Protein AF-A0A402C734-F1 (afdb_monomer_lite)

Foldseek 3Di:
DDDPPPPPPPPPPDLDDPDPVRVVVLQVVLVVVQVVVCVVVVHRDPPSVVLSVQQSSCVVVVHDHDD

Structure (mmCIF, N/CA/C/O backbone):
data_AF-A0A402C734-F1
#
_entry.id   AF-A0A402C734-F1
#
loop_
_atom_site.group_PDB
_atom_site.id
_atom_site.type_symbol
_atom_site.label_atom_id
_atom_site.label_alt_id
_atom_site.label_comp_id
_atom_site.label_asym_id
_atom_site.label_entity_id
_atom_site.label_seq_id
_atom_site.pdbx_PDB_ins_code
_atom_site.Cartn_x
_atom_site.Cartn_y
_atom_site.Cartn_z
_atom_site.occupancy
_atom_site.B_iso_or_equiv
_atom_site.auth_seq_id
_atom_site.auth_comp_id
_atom_site.auth_asym_id
_atom_site.auth_atom_id
_atom_site.pdbx_PDB_model_num
ATOM 1 N N . MET A 1 1 ? -19.998 -40.643 15.839 1.00 49.03 1 MET A N 1
ATOM 2 C CA . MET A 1 1 ? -18.839 -40.265 15.002 1.00 49.03 1 MET A CA 1
ATOM 3 C C . MET A 1 1 ? -19.209 -38.988 14.270 1.00 49.03 1 MET A C 1
ATOM 5 O O . MET A 1 1 ? -20.220 -38.965 13.583 1.00 49.03 1 MET A O 1
ATOM 9 N N . SER A 1 2 ? -18.479 -37.914 14.563 1.00 60.22 2 SER A N 1
ATOM 10 C CA . SER A 1 2 ? -18.760 -36.533 14.164 1.00 60.22 2 SER A CA 1
ATOM 11 C C . SER A 1 2 ? -18.473 -36.276 12.688 1.00 60.22 2 SER A C 1
ATOM 13 O O . SER A 1 2 ? -17.527 -36.831 12.135 1.00 60.22 2 SER A O 1
ATOM 15 N N . THR A 1 3 ? -19.194 -35.342 12.074 1.00 46.34 3 THR A N 1
ATOM 16 C CA . THR A 1 3 ? -18.624 -34.545 10.976 1.00 46.34 3 THR A CA 1
ATOM 17 C C . THR A 1 3 ? -19.290 -33.176 10.948 1.00 46.34 3 THR A C 1
ATOM 19 O O . THR A 1 3 ? -20.161 -32.874 10.137 1.00 46.34 3 THR A O 1
ATOM 22 N N . THR A 1 4 ? -18.879 -32.328 11.889 1.00 54.50 4 THR A N 1
ATOM 23 C CA . THR A 1 4 ? -19.098 -30.886 11.795 1.00 54.50 4 THR A CA 1
ATOM 24 C C . THR A 1 4 ? -18.337 -30.406 10.567 1.00 54.50 4 THR A C 1
ATOM 26 O O . THR A 1 4 ? -17.111 -30.320 10.579 1.00 54.50 4 THR A O 1
ATOM 29 N N . ARG A 1 5 ? -19.056 -30.147 9.473 1.00 59.72 5 ARG A N 1
ATOM 30 C CA . ARG A 1 5 ? -18.501 -29.476 8.300 1.00 59.72 5 ARG A CA 1
ATOM 31 C C . ARG A 1 5 ? -18.137 -28.070 8.757 1.00 59.72 5 ARG A C 1
ATOM 33 O O . ARG A 1 5 ? -19.027 -27.244 8.950 1.00 59.72 5 ARG A O 1
ATOM 40 N N . LEU A 1 6 ? -16.849 -27.828 8.998 1.00 57.59 6 LEU A N 1
ATOM 41 C CA . LEU A 1 6 ? -16.327 -26.498 9.272 1.00 57.59 6 LEU A CA 1
ATOM 42 C C . LEU A 1 6 ? -16.651 -25.658 8.032 1.00 57.59 6 LEU A C 1
ATOM 44 O O . LEU A 1 6 ? -15.987 -25.746 7.001 1.00 57.59 6 LEU A O 1
ATOM 48 N N . ARG A 1 7 ? -17.766 -24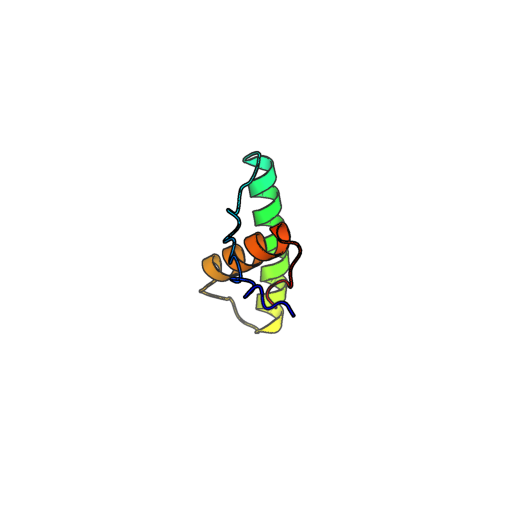.927 8.084 1.00 56.44 7 ARG A N 1
ATOM 49 C CA . ARG A 1 7 ? -18.066 -23.887 7.112 1.00 56.44 7 ARG A CA 1
ATOM 50 C C . ARG A 1 7 ? -16.930 -22.903 7.312 1.00 56.44 7 ARG A C 1
ATOM 52 O O . ARG A 1 7 ? -16.839 -22.298 8.373 1.00 56.44 7 ARG A O 1
ATOM 59 N N . GLN A 1 8 ? -16.007 -22.858 6.364 1.00 60.84 8 GLN A N 1
ATOM 60 C CA . GLN A 1 8 ? -14.908 -21.912 6.360 1.00 60.84 8 GLN A CA 1
ATOM 61 C C . GLN A 1 8 ? -15.548 -20.523 6.424 1.00 60.84 8 GLN A C 1
ATOM 63 O O . GLN A 1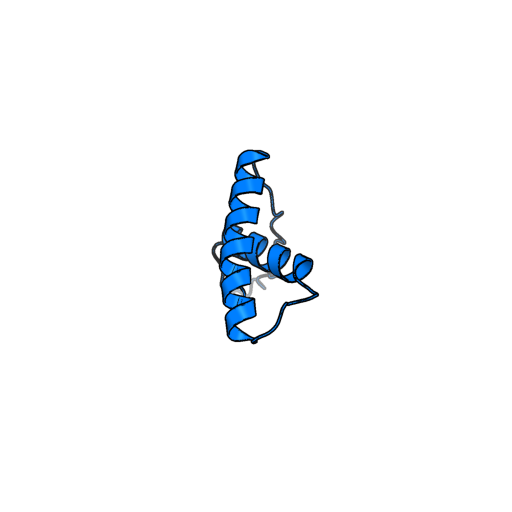 8 ? -16.134 -20.052 5.451 1.00 60.84 8 GLN A O 1
ATOM 68 N N . ILE A 1 9 ? -15.580 -19.934 7.620 1.00 60.31 9 ILE A N 1
ATOM 69 C CA . ILE A 1 9 ? -16.006 -18.557 7.814 1.00 60.31 9 ILE A CA 1
ATOM 70 C C . ILE A 1 9 ? -14.869 -17.752 7.201 1.00 60.31 9 ILE A C 1
ATOM 72 O O . ILE A 1 9 ? -13.853 -17.511 7.844 1.00 60.31 9 ILE A O 1
ATOM 76 N N . THR A 1 10 ? -14.992 -17.404 5.924 1.00 54.28 10 THR A N 1
ATOM 77 C CA . THR A 1 10 ? -14.165 -16.362 5.323 1.00 54.28 10 THR A CA 1
ATOM 78 C C . THR A 1 10 ? -14.609 -15.057 5.963 1.00 54.28 10 THR A C 1
ATOM 80 O O . THR A 1 10 ? -15.523 -14.388 5.484 1.00 54.28 10 THR A O 1
ATOM 83 N N . HIS A 1 11 ? -14.043 -14.744 7.123 1.00 56.62 11 HIS A N 1
ATOM 84 C CA . HIS A 1 11 ? -14.174 -13.421 7.694 1.00 56.62 11 HIS A CA 1
ATOM 85 C C . HIS A 1 11 ? -13.290 -12.523 6.829 1.00 56.62 11 HIS A C 1
ATOM 87 O O . HIS A 1 11 ? -12.072 -12.520 6.990 1.00 56.62 11 HIS A O 1
ATOM 93 N N . SER A 1 12 ? -13.876 -11.815 5.860 1.00 61.44 12 SER A N 1
ATOM 94 C CA . SER A 1 12 ? -13.225 -10.621 5.321 1.00 61.44 12 SER A CA 1
ATOM 95 C C . SER A 1 12 ? -13.144 -9.642 6.485 1.00 61.44 12 SER A C 1
ATOM 97 O O . SER A 1 12 ? -14.098 -8.914 6.751 1.00 61.44 12 SER A O 1
ATOM 99 N N . ALA A 1 13 ? -12.062 -9.723 7.261 1.00 71.19 13 ALA A N 1
ATOM 100 C CA . ALA A 1 13 ? -11.814 -8.793 8.344 1.00 71.19 13 ALA A CA 1
ATOM 101 C C . ALA A 1 13 ? -11.755 -7.395 7.727 1.00 71.19 13 ALA A C 1
ATOM 103 O O . ALA A 1 13 ? -11.040 -7.175 6.749 1.00 71.19 13 ALA A O 1
ATOM 104 N N . ALA A 1 14 ? -12.564 -6.476 8.250 1.00 85.44 14 ALA A N 1
ATOM 105 C CA . ALA A 1 14 ? -12.507 -5.093 7.814 1.00 85.44 14 ALA A CA 1
ATOM 106 C C . ALA A 1 14 ? -11.096 -4.551 8.074 1.00 85.44 14 ALA A C 1
ATOM 108 O O . ALA A 1 14 ? -10.566 -4.719 9.172 1.00 85.44 14 ALA A O 1
ATOM 109 N N . THR A 1 15 ? -10.505 -3.893 7.079 1.00 91.56 15 THR A N 1
ATOM 110 C CA . THR A 1 15 ? -9.235 -3.191 7.264 1.00 91.56 15 THR A CA 1
ATOM 111 C C . THR A 1 15 ? -9.528 -1.813 7.841 1.00 91.56 15 THR A C 1
ATOM 113 O O . THR A 1 15 ? -10.077 -0.955 7.150 1.00 91.56 15 THR A O 1
ATOM 116 N N . THR A 1 16 ? -9.230 -1.603 9.123 1.00 94.81 16 THR A N 1
ATOM 117 C CA . THR A 1 16 ? -9.606 -0.377 9.852 1.00 94.81 16 THR A CA 1
ATOM 118 C C . THR A 1 16 ? -8.419 0.230 10.581 1.00 94.81 16 THR A C 1
ATOM 120 O O . THR A 1 16 ? -7.685 -0.490 11.249 1.00 94.81 16 THR A O 1
ATOM 123 N N . PHE A 1 17 ? -8.273 1.552 10.546 1.00 95.81 17 PHE A N 1
ATOM 124 C CA . PHE A 1 17 ? -7.250 2.277 11.305 1.00 95.81 17 PHE A CA 1
ATOM 125 C C . PHE A 1 17 ? -7.915 3.146 12.373 1.00 95.81 17 PHE A C 1
ATOM 127 O O . PHE A 1 17 ? -8.923 3.795 12.098 1.00 95.81 17 PHE A O 1
ATOM 134 N N . SER A 1 18 ? -7.356 3.160 13.585 1.00 96.62 18 SER A N 1
ATOM 135 C CA . SER A 1 18 ? -7.923 3.894 14.727 1.00 96.62 18 SER A CA 1
ATOM 136 C C . SER A 1 18 ? -7.803 5.414 14.584 1.00 96.62 18 SER A C 1
ATOM 138 O O . SER A 1 18 ? -8.537 6.155 15.236 1.00 96.62 18 SER A O 1
ATOM 140 N N . SER A 1 19 ? -6.885 5.891 13.740 1.00 98.25 19 SER A N 1
ATOM 141 C CA . SER A 1 19 ? -6.662 7.312 13.490 1.00 98.25 19 SER A CA 1
ATOM 142 C C . SER A 1 19 ? -6.074 7.574 12.099 1.00 98.25 19 SER A C 1
ATOM 144 O O . SER A 1 19 ? -5.548 6.675 11.437 1.00 98.25 19 SER A O 1
ATOM 146 N N . SER A 1 20 ? -6.114 8.839 11.666 1.00 98.44 20 SER A N 1
ATOM 147 C CA . SER A 1 20 ? -5.409 9.286 10.458 1.00 98.44 20 SER A CA 1
ATOM 148 C C . SER A 1 20 ? -3.891 9.138 10.582 1.00 98.44 20 SER A C 1
ATOM 150 O O . SER A 1 20 ? -3.229 8.858 9.586 1.00 98.44 20 SER A O 1
ATOM 152 N N . THR A 1 21 ? -3.338 9.279 11.790 1.00 98.62 21 THR A N 1
ATOM 153 C CA . THR A 1 21 ? -1.913 9.058 12.066 1.00 98.62 21 THR A CA 1
ATOM 154 C 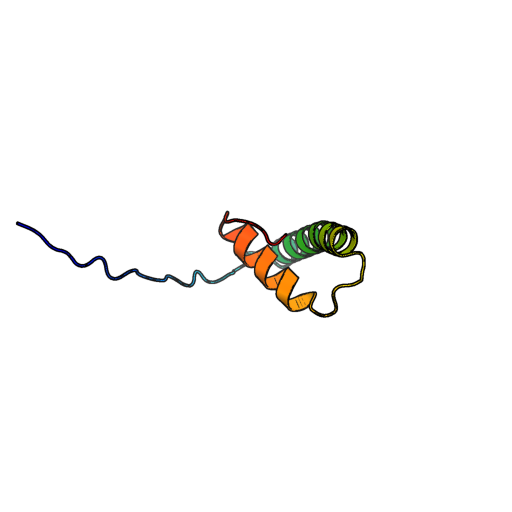C . THR A 1 21 ? -1.528 7.603 11.815 1.00 98.62 21 THR A C 1
ATOM 156 O O . THR A 1 21 ? -0.534 7.347 11.137 1.00 98.62 21 THR A O 1
ATOM 159 N N . ASP A 1 22 ? -2.344 6.652 12.278 1.00 98.06 22 ASP A N 1
ATOM 160 C CA . ASP A 1 22 ? -2.090 5.221 12.067 1.00 98.06 22 ASP A CA 1
ATOM 161 C C . ASP A 1 22 ? -2.181 4.853 10.583 1.00 98.06 22 ASP A C 1
ATOM 163 O O . ASP A 1 22 ? -1.312 4.152 10.060 1.00 98.06 22 ASP A O 1
ATOM 167 N N . LEU A 1 23 ? -3.193 5.388 9.888 1.00 98.19 23 LEU A N 1
ATOM 168 C CA . LEU A 1 23 ? -3.346 5.220 8.442 1.00 98.19 23 LEU A CA 1
ATOM 169 C C . LEU A 1 23 ? -2.151 5.805 7.677 1.00 98.19 23 LEU A C 1
ATOM 171 O O . LEU A 1 23 ? -1.614 5.161 6.779 1.00 98.19 23 LEU A O 1
ATOM 175 N N . THR A 1 24 ? -1.695 7.000 8.056 1.00 98.69 24 THR A N 1
ATOM 176 C CA . THR A 1 24 ? -0.519 7.638 7.446 1.00 98.69 24 THR A CA 1
ATOM 177 C C . THR A 1 24 ? 0.730 6.784 7.650 1.00 98.69 24 THR A C 1
ATOM 179 O O . THR A 1 24 ? 1.491 6.568 6.710 1.00 98.69 24 THR A O 1
ATOM 182 N N . GLY A 1 25 ? 0.921 6.238 8.854 1.00 98.56 25 GLY A N 1
ATOM 183 C CA . GLY A 1 25 ? 2.030 5.333 9.144 1.00 98.56 25 GLY A CA 1
ATOM 184 C C . GLY A 1 25 ? 2.010 4.075 8.272 1.00 98.56 25 GLY A C 1
ATOM 185 O O . GLY A 1 25 ? 3.058 3.664 7.776 1.00 98.56 25 GLY A O 1
ATOM 186 N N . ALA A 1 26 ? 0.833 3.489 8.041 1.00 98.31 26 ALA A N 1
ATOM 187 C CA . ALA A 1 26 ? 0.680 2.339 7.150 1.00 98.31 26 ALA A CA 1
ATOM 188 C C . ALA A 1 26 ? 0.976 2.686 5.682 1.00 98.31 26 ALA A C 1
ATOM 190 O O . ALA A 1 26 ? 1.691 1.944 5.014 1.00 98.31 26 ALA A O 1
ATOM 191 N N . LEU A 1 27 ? 0.513 3.845 5.202 1.00 98.50 27 LEU A N 1
ATOM 192 C CA . LEU A 1 27 ? 0.810 4.326 3.847 1.00 98.50 27 LEU A CA 1
ATOM 193 C C . LEU A 1 27 ? 2.311 4.568 3.629 1.00 98.50 27 LEU A C 1
ATOM 195 O O . LEU A 1 27 ? 2.832 4.244 2.566 1.00 98.50 27 LEU A O 1
ATOM 199 N N . ILE A 1 28 ? 3.023 5.094 4.632 1.00 98.75 28 ILE A N 1
ATOM 200 C CA . ILE A 1 28 ? 4.480 5.294 4.559 1.00 98.75 28 ILE A CA 1
ATOM 201 C C . ILE A 1 28 ? 5.213 3.950 4.485 1.00 98.75 28 ILE A C 1
ATOM 203 O O . ILE A 1 28 ? 6.130 3.800 3.678 1.00 98.75 28 ILE A O 1
ATOM 207 N N . ARG A 1 29 ? 4.816 2.959 5.294 1.00 98.56 29 ARG A N 1
ATOM 208 C CA . ARG A 1 29 ? 5.413 1.613 5.227 1.00 98.56 29 ARG A CA 1
ATOM 209 C C . ARG A 1 29 ? 5.148 0.943 3.880 1.00 98.56 29 ARG A C 1
ATOM 211 O O . ARG A 1 29 ? 6.086 0.411 3.292 1.00 98.56 29 ARG A O 1
ATOM 218 N N . ALA A 1 30 ? 3.921 1.048 3.365 1.00 98.38 30 ALA A N 1
ATOM 219 C CA . ALA A 1 30 ? 3.575 0.573 2.028 1.00 98.38 30 ALA A CA 1
ATOM 220 C C . ALA A 1 30 ? 4.445 1.238 0.948 1.00 98.38 30 ALA A C 1
ATOM 222 O O . ALA A 1 30 ? 4.981 0.537 0.100 1.00 98.38 30 ALA A O 1
ATOM 223 N N . ALA A 1 31 ? 4.673 2.555 1.028 1.00 98.44 31 ALA A N 1
ATOM 224 C CA . ALA A 1 31 ? 5.531 3.281 0.087 1.00 98.44 31 ALA A CA 1
ATOM 225 C C . ALA A 1 31 ? 6.987 2.803 0.092 1.00 98.44 31 ALA A C 1
ATOM 227 O O . ALA A 1 31 ? 7.589 2.622 -0.963 1.00 98.44 31 ALA A O 1
ATOM 228 N N . ILE A 1 32 ? 7.551 2.572 1.280 1.00 98.62 32 ILE A N 1
ATOM 229 C CA . ILE A 1 32 ? 8.919 2.057 1.417 1.00 98.62 32 ILE A CA 1
ATOM 230 C C . ILE A 1 32 ? 9.021 0.658 0.800 1.00 98.62 32 ILE A C 1
ATOM 232 O O . ILE A 1 32 ? 9.949 0.388 0.040 1.00 98.62 32 ILE A O 1
ATOM 236 N N . ALA A 1 33 ? 8.064 -0.222 1.103 1.00 98.25 33 ALA A N 1
ATOM 237 C CA . ALA A 1 33 ? 8.060 -1.586 0.588 1.00 98.25 33 ALA A CA 1
ATOM 238 C C . ALA A 1 33 ? 7.807 -1.637 -0.932 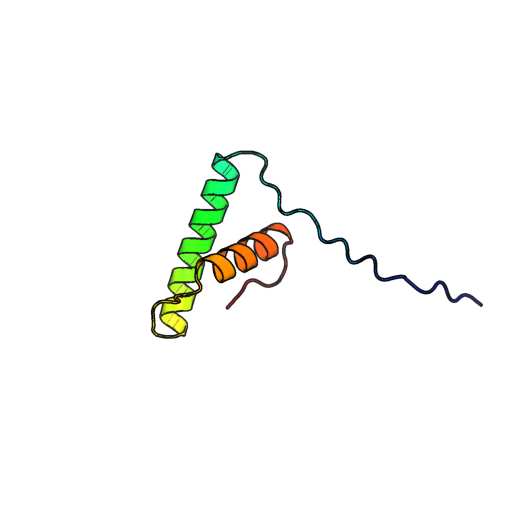1.00 98.25 33 ALA A C 1
ATOM 240 O O . ALA A 1 33 ? 8.446 -2.420 -1.633 1.00 98.25 33 ALA A O 1
ATOM 241 N N . HIS A 1 34 ? 6.942 -0.765 -1.454 1.00 98.38 34 HIS A N 1
ATOM 242 C CA . HIS A 1 34 ? 6.670 -0.647 -2.887 1.00 98.38 34 HIS A CA 1
ATOM 243 C C . HIS A 1 34 ? 7.892 -0.143 -3.661 1.00 98.38 34 HIS A C 1
ATOM 245 O O . HIS A 1 34 ? 8.222 -0.701 -4.700 1.00 98.38 34 HIS A O 1
ATOM 251 N N . GLY A 1 35 ? 8.669 0.789 -3.101 1.00 97.94 35 GLY A N 1
ATOM 252 C CA . GLY A 1 35 ? 9.943 1.196 -3.702 1.00 97.94 35 GLY A CA 1
ATOM 253 C C . GLY A 1 35 ? 10.950 0.041 -3.847 1.00 97.94 35 GLY A C 1
ATOM 254 O O . GLY A 1 35 ? 11.743 0.021 -4.787 1.00 97.94 35 GLY A O 1
ATOM 255 N N . GLU A 1 36 ? 10.919 -0.957 -2.957 1.00 98.19 36 GLU A N 1
ATOM 256 C CA . GLU A 1 36 ? 11.706 -2.191 -3.122 1.00 98.19 36 GLU A CA 1
ATOM 257 C C . GLU A 1 36 ? 11.097 -3.146 -4.162 1.00 98.19 36 GLU A C 1
ATOM 259 O O . GLU A 1 36 ? 11.838 -3.828 -4.876 1.00 98.19 36 GLU A O 1
ATOM 264 N N . HIS A 1 37 ? 9.767 -3.184 -4.281 1.00 97.38 37 HIS A N 1
ATOM 265 C CA . HIS A 1 37 ? 9.069 -3.920 -5.337 1.00 97.38 37 HIS A CA 1
ATOM 266 C C . HIS A 1 37 ? 9.430 -3.376 -6.728 1.00 97.38 37 HIS A C 1
ATOM 268 O O . HIS A 1 37 ? 9.855 -4.141 -7.592 1.00 97.38 37 HIS A O 1
ATOM 274 N N . GLU A 1 38 ? 9.382 -2.058 -6.921 1.00 98.25 38 GLU A N 1
ATOM 275 C CA . GLU A 1 38 ? 9.753 -1.398 -8.181 1.00 98.25 38 GLU A CA 1
ATOM 276 C C . GLU A 1 38 ? 11.209 -1.678 -8.572 1.00 98.25 38 GLU A C 1
ATOM 278 O O . GLU A 1 38 ? 11.503 -2.020 -9.720 1.00 98.25 38 GLU A O 1
ATOM 283 N N . LYS A 1 39 ? 12.137 -1.655 -7.602 1.00 98.19 39 LYS A N 1
ATOM 284 C CA . LYS A 1 39 ? 13.537 -2.063 -7.831 1.00 98.19 39 LYS A CA 1
ATOM 285 C C . LYS A 1 39 ? 13.654 -3.514 -8.293 1.00 98.19 39 LYS A C 1
ATOM 287 O O . LYS A 1 39 ? 14.515 -3.822 -9.115 1.00 98.19 39 LYS A O 1
ATOM 292 N N . ARG A 1 40 ? 12.816 -4.409 -7.764 1.00 97.00 40 ARG A N 1
ATOM 293 C CA . ARG A 1 40 ? 12.817 -5.840 -8.100 1.00 97.00 40 ARG A CA 1
ATOM 294 C C . ARG A 1 40 ? 12.283 -6.106 -9.501 1.00 97.00 40 ARG A C 1
ATOM 296 O O . ARG A 1 40 ? 12.835 -6.956 -10.195 1.00 97.00 40 ARG A O 1
ATOM 303 N N . ILE A 1 41 ? 11.236 -5.392 -9.910 1.00 96.69 41 ILE A N 1
ATOM 304 C CA . ILE A 1 41 ? 10.658 -5.518 -11.257 1.00 96.69 41 ILE A CA 1
ATOM 305 C C . ILE A 1 41 ? 11.396 -4.661 -12.298 1.00 96.69 41 ILE A C 1
ATOM 307 O O . ILE A 1 41 ? 11.235 -4.880 -13.496 1.00 96.69 41 ILE A O 1
ATOM 311 N N . GLY A 1 42 ? 12.237 -3.722 -11.853 1.00 98.12 42 GLY A N 1
ATOM 312 C CA . GLY A 1 42 ? 13.066 -2.870 -12.707 1.00 98.12 42 GLY A CA 1
ATOM 313 C C . GLY A 1 42 ? 12.301 -1.748 -13.415 1.00 98.12 42 GLY A C 1
ATOM 314 O O . GLY A 1 42 ? 12.806 -1.198 -14.393 1.00 98.12 42 GLY A O 1
ATOM 315 N N . ALA A 1 43 ? 11.093 -1.427 -12.955 1.00 97.50 43 ALA A N 1
ATOM 316 C CA . ALA A 1 43 ? 10.221 -0.410 -13.530 1.00 97.50 43 ALA A CA 1
ATOM 317 C C . ALA A 1 43 ? 9.268 0.145 -12.464 1.00 97.50 43 ALA A C 1
ATOM 319 O O . ALA A 1 43 ? 9.033 -0.501 -11.444 1.00 97.50 43 ALA A O 1
ATOM 320 N N . GLU A 1 44 ? 8.706 1.324 -12.728 1.00 97.31 44 GLU A N 1
ATOM 321 C CA . GLU A 1 44 ? 7.587 1.844 -11.941 1.00 97.31 44 GLU A CA 1
ATOM 322 C C . GLU A 1 44 ? 6.367 0.931 -12.101 1.00 97.31 44 GLU A C 1
ATOM 324 O O . GLU A 1 44 ? 6.068 0.461 -13.207 1.00 97.31 44 GLU A O 1
ATOM 329 N N . ASP A 1 45 ? 5.651 0.693 -11.007 1.00 97.38 45 ASP A N 1
ATOM 330 C CA . ASP A 1 45 ? 4.423 -0.095 -11.027 1.00 97.38 45 ASP A CA 1
ATOM 331 C C . ASP A 1 45 ? 3.204 0.833 -11.1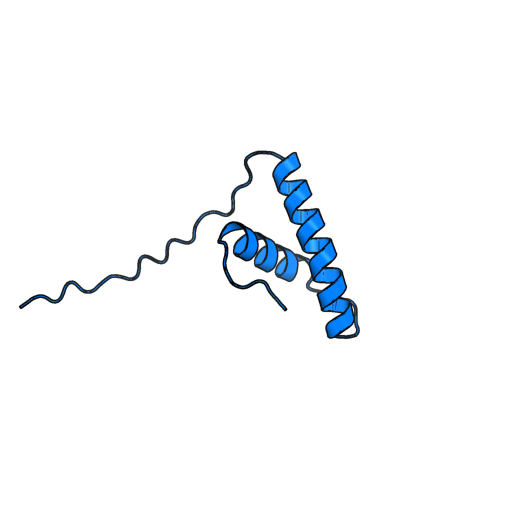99 1.00 97.38 45 ASP A C 1
ATOM 333 O O . ASP A 1 45 ? 2.797 1.529 -10.260 1.00 97.38 45 ASP A O 1
ATOM 337 N N . PRO A 1 46 ? 2.548 0.835 -12.377 1.00 97.12 46 PRO A N 1
ATOM 338 C CA . PRO A 1 46 ? 1.382 1.682 -12.617 1.00 97.12 46 PRO A CA 1
ATOM 339 C C . PRO A 1 46 ? 0.167 1.279 -11.768 1.00 97.12 46 PRO A C 1
ATOM 341 O O . PRO A 1 46 ? -0.796 2.043 -11.676 1.00 97.12 46 PRO A O 1
ATOM 344 N N . ASN A 1 47 ? 0.186 0.092 -11.156 1.00 96.50 47 ASN A N 1
ATOM 345 C CA . ASN A 1 47 ? -0.881 -0.430 -10.313 1.00 96.50 47 ASN A CA 1
ATOM 346 C C . ASN A 1 47 ? -0.590 -0.264 -8.809 1.00 96.50 47 ASN A C 1
ATOM 348 O O . ASN A 1 47 ? -1.153 -0.985 -7.974 1.00 96.50 47 ASN A O 1
ATOM 352 N N . TRP A 1 48 ? 0.217 0.740 -8.455 1.00 96.44 48 TRP A N 1
ATOM 353 C CA . TRP A 1 48 ? 0.559 1.081 -7.074 1.00 96.44 48 TRP A CA 1
ATOM 354 C C . TRP A 1 48 ? -0.637 1.132 -6.096 1.00 96.44 48 TRP A C 1
ATOM 356 O O . TRP A 1 48 ? -0.465 0.663 -4.968 1.00 96.44 48 TRP A O 1
ATOM 366 N N . PRO A 1 49 ? -1.866 1.598 -6.447 1.00 97.81 49 PRO A N 1
ATOM 367 C CA . PRO A 1 49 ? -2.953 1.648 -5.467 1.00 97.81 49 PRO A CA 1
ATOM 368 C C . PRO A 1 49 ? -3.402 0.251 -5.038 1.00 97.81 49 PRO A C 1
ATOM 370 O O . PRO A 1 49 ? -3.727 0.023 -3.872 1.00 97.81 49 PRO A O 1
ATOM 373 N N . HIS A 1 50 ? -3.413 -0.694 -5.980 1.00 97.75 50 HIS A N 1
ATOM 374 C CA . HIS A 1 50 ? -3.774 -2.078 -5.702 1.00 97.75 50 HIS A CA 1
ATOM 375 C C . HIS A 1 50 ? -2.698 -2.758 -4.855 1.00 97.75 50 HIS A C 1
ATOM 377 O O . HIS A 1 50 ? -3.025 -3.452 -3.891 1.00 97.75 50 HIS A O 1
ATOM 383 N N . TRP A 1 51 ? -1.424 -2.512 -5.170 1.00 98.25 51 TRP A N 1
ATOM 384 C CA . TRP A 1 51 ? -0.307 -3.038 -4.391 1.00 98.25 51 TRP A CA 1
ATOM 385 C C . TRP A 1 51 ? -0.331 -2.517 -2.948 1.00 98.25 51 TRP A C 1
ATOM 387 O O . TRP A 1 51 ? -0.235 -3.302 -2.006 1.00 98.25 51 TRP A O 1
ATOM 397 N N . TYR A 1 52 ? -0.569 -1.215 -2.754 1.00 98.44 52 TYR A N 1
ATOM 398 C CA . TYR A 1 52 ? -0.717 -0.608 -1.426 1.00 98.44 52 TYR A CA 1
ATOM 399 C C . TYR A 1 52 ? -1.861 -1.234 -0.634 1.00 98.44 52 TYR A C 1
ATOM 401 O O . TYR A 1 52 ? -1.678 -1.581 0.531 1.00 98.44 52 TYR A O 1
ATOM 409 N N . ALA A 1 53 ? -3.033 -1.403 -1.252 1.00 97.38 53 ALA A N 1
ATOM 410 C CA . ALA A 1 53 ? -4.173 -2.020 -0.586 1.00 97.38 53 ALA A CA 1
ATOM 411 C C . ALA A 1 53 ? -3.848 -3.454 -0.139 1.00 97.38 53 ALA A C 1
ATOM 413 O O . ALA A 1 53 ? -4.109 -3.808 1.010 1.00 97.38 53 ALA A O 1
ATOM 414 N N . ALA A 1 54 ? -3.219 -4.252 -1.007 1.00 97.25 54 ALA A N 1
ATOM 415 C CA . ALA A 1 54 ? -2.793 -5.609 -0.673 1.00 97.25 54 ALA A CA 1
ATOM 416 C C . ALA A 1 54 ? -1.772 -5.622 0.476 1.00 97.25 54 ALA A C 1
ATOM 418 O O . ALA A 1 54 ? -1.935 -6.387 1.427 1.00 97.25 54 ALA A O 1
ATOM 419 N N . TYR A 1 55 ? -0.772 -4.737 0.430 1.00 98.00 55 TYR A N 1
ATOM 420 C CA . TYR A 1 55 ? 0.226 -4.594 1.488 1.00 98.00 55 TYR A CA 1
ATOM 421 C C . TYR A 1 55 ? -0.418 -4.213 2.823 1.00 98.00 55 TYR A C 1
ATOM 423 O O . TYR A 1 55 ? -0.180 -4.872 3.829 1.00 98.00 55 TYR A O 1
ATOM 431 N N . MET A 1 56 ? -1.265 -3.183 2.848 1.00 97.62 56 MET A N 1
ATOM 432 C CA . MET A 1 56 ? -1.879 -2.680 4.081 1.00 97.62 56 MET A CA 1
ATOM 433 C C . MET A 1 56 ? -2.827 -3.703 4.717 1.00 97.62 56 MET A C 1
ATOM 435 O O . MET A 1 56 ? -2.86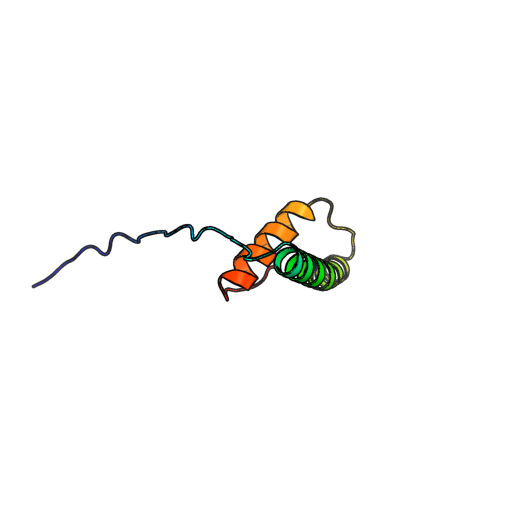4 -3.829 5.941 1.00 97.62 56 MET A O 1
ATOM 439 N N . VAL A 1 57 ? -3.568 -4.456 3.897 1.00 96.69 57 VAL A N 1
ATOM 440 C CA . VAL A 1 57 ? -4.426 -5.555 4.363 1.00 96.69 57 VAL A CA 1
ATOM 441 C C . VAL A 1 57 ? -3.576 -6.680 4.952 1.00 96.69 57 VAL A C 1
ATOM 443 O O . VAL A 1 57 ? -3.868 -7.146 6.052 1.00 96.69 57 VAL A O 1
ATOM 446 N N . ALA A 1 58 ? -2.517 -7.092 4.251 1.00 96.38 58 ALA A N 1
ATOM 447 C CA . ALA A 1 58 ? -1.639 -8.167 4.698 1.00 96.38 58 ALA A CA 1
ATOM 448 C C . ALA A 1 58 ? -0.863 -7.800 5.970 1.00 96.38 58 ALA A C 1
ATOM 450 O O . ALA A 1 58 ? -0.795 -8.597 6.904 1.00 96.38 58 ALA A O 1
ATOM 451 N N . GLU A 1 59 ? -0.340 -6.575 6.040 1.00 96.69 59 GLU A N 1
ATOM 452 C CA . GLU A 1 59 ? 0.368 -6.053 7.209 1.00 96.69 59 GLU A CA 1
ATOM 453 C C . GLU A 1 59 ? -0.548 -6.031 8.437 1.00 96.69 59 GLU A C 1
ATOM 455 O O . GLU A 1 59 ? -0.162 -6.508 9.504 1.00 96.69 59 GLU A O 1
ATOM 460 N N . GLN A 1 60 ? -1.785 -5.545 8.291 1.00 95.06 60 GLN A N 1
ATOM 461 C CA . GLN A 1 60 ? -2.744 -5.531 9.394 1.00 95.06 60 GLN A CA 1
ATOM 462 C C . GLN A 1 60 ? -3.187 -6.939 9.813 1.00 95.06 60 GLN A C 1
ATOM 464 O O . GLN A 1 60 ? -3.403 -7.190 10.999 1.00 95.06 60 GLN A O 1
ATOM 469 N N . ALA A 1 61 ? -3.332 -7.852 8.854 1.00 93.44 61 ALA A N 1
ATOM 470 C CA . ALA A 1 61 ? -3.695 -9.238 9.121 1.00 93.44 61 ALA A CA 1
ATOM 471 C C . ALA A 1 61 ? -2.517 -10.079 9.652 1.00 93.44 61 ALA A C 1
ATOM 473 O O . ALA A 1 61 ? -2.733 -11.211 10.086 1.00 93.44 61 ALA A O 1
ATOM 474 N N . GLY A 1 62 ? -1.286 -9.553 9.616 1.00 94.38 62 GLY A N 1
ATOM 475 C CA . GLY A 1 62 ? -0.072 -10.300 9.948 1.00 94.38 62 GLY A CA 1
ATOM 476 C C . GLY A 1 62 ? 0.192 -11.467 8.990 1.00 94.38 62 GLY A C 1
ATOM 477 O O . GLY A 1 62 ? 0.731 -12.492 9.408 1.00 94.38 62 GLY A O 1
ATOM 478 N N . THR A 1 63 ? -0.235 -11.346 7.731 1.00 95.00 63 THR A N 1
ATOM 479 C CA . THR A 1 63 ? -0.054 -12.366 6.690 1.00 95.00 63 THR A CA 1
ATOM 480 C C . THR A 1 63 ? 1.132 -12.037 5.785 1.00 95.00 63 THR A C 1
ATOM 482 O O . THR A 1 63 ? 1.810 -11.027 5.957 1.00 95.00 63 THR A O 1
ATOM 485 N N . GLU A 1 64 ? 1.391 -12.901 4.805 1.00 96.38 64 GLU A N 1
ATOM 486 C CA . GLU A 1 64 ? 2.434 -12.682 3.804 1.00 96.38 64 GLU A CA 1
ATOM 487 C C . GLU A 1 64 ? 2.220 -11.362 3.048 1.00 96.38 64 GLU A C 1
ATOM 489 O O . GLU A 1 64 ? 1.122 -11.081 2.563 1.00 96.38 64 GLU A O 1
ATOM 494 N N . LEU A 1 65 ? 3.279 -10.552 2.981 1.00 97.06 65 LEU A N 1
ATOM 495 C CA . LEU A 1 65 ? 3.286 -9.266 2.292 1.00 97.06 65 LEU A CA 1
ATOM 496 C C . LEU A 1 65 ? 3.506 -9.469 0.785 1.00 97.06 65 LEU A C 1
ATOM 498 O O . LEU A 1 65 ? 4.209 -10.404 0.395 1.00 97.06 65 LEU A O 1
ATOM 502 N N . PRO A 1 66 ? 2.958 -8.588 -0.070 1.00 95.44 66 PRO A N 1
ATOM 503 C CA . PRO A 1 66 ? 3.241 -8.628 -1.496 1.00 95.44 66 PRO A CA 1
ATOM 504 C C . PRO A 1 66 ? 4.736 -8.412 -1.771 1.00 95.44 66 PRO A C 1
ATOM 506 O O . PRO A 1 66 ? 5.413 -7.628 -1.099 1.00 95.44 66 PRO A O 1
ATOM 509 N N . VAL A 1 67 ? 5.235 -9.141 -2.769 1.00 91.25 67 VAL A N 1
ATOM 510 C CA . VAL A 1 67 ? 6.631 -9.160 -3.231 1.00 91.25 67 VAL A CA 1
ATOM 511 C C . VAL A 1 67 ? 6.791 -8.405 -4.535 1.00 91.25 67 VAL A C 1
ATOM 513 O O . VAL A 1 67 ? 5.833 -8.349 -5.325 1.00 91.25 67 VAL A O 1
#

Organism: Rhodococcus wratislaviensis (NCBI:txid44752)

Secondary structure (DSSP, 8-state):
-----------------SSHHHHHHHHHHHHHHHHHHHHHHTS--TTHHHHHHHHHHHHHHT-PPP-

pLDDT: mean 89.28, std 15.9, range [46.34, 98.75]

Radius of gyration: 16.23 Å; chains: 1; bounding box: 33×50×28 Å

Sequence (67 aa):
MSTTRLRQITHSAATTFSSSTDLTGALIRAAIAHGEHEKRIGAEDPNWPHWYAAYMVAEQAGTELPV